Protein AF-A0A8D9ASX1-F1 (afdb_monomer_lite)

InterPro domains:
  IPR001656 Pseudouridine synthase, TruD [PTHR13326] (10-105)
  IPR020103 Pseudouridine synthase, catalytic domain superfamily [SSF55120] (15-98)
  IPR042214 Pseudouridine synthase, TruD, catalytic domain [G3DSA:3.30.2350.20] (2-100)

Radius of gyration: 23.93 Å; chains: 1; bounding box: 56×31×58 Å

Organism: NCBI:txid428564

Foldseek 3Di:
DDDPVVVVPDDPCVLQDPPPVSRDPDDDDDPDDDWPDKDKDKAFADDPPADPDDDPVCVVVVHDGDDHDPSPDIDMDMDTDDDPPDDPLVVVCVVVVDDPVVPPPPPPPDDDDQDFDQDPVGTDGDD

Secondary structure (DSSP, 8-state):
---THHHHH--GGGG--SSGGG--------SS-PPSS-EEEEEEESSTT---S--HHHHHTT--PPPPSS--EEEEEEE----TT--HHHHHHHHH-S-SSTT--------S---EEEETTEEEE--

Sequence (127 aa):
MAGSWYYDYLNMDSFRSSVKLFSLTGSYRKIVLKAPDVAWSIIRHDLPDDDILLSDACKLANRTLSEFKTKSLKAVAIEMTLPPGVYATMALREVMKCSAYAAHQRTPVSSVPIPVVQTEEGAYIDY

Structure (mmCIF, N/CA/C/O backbone):
data_AF-A0A8D9ASX1-F1
#
_entry.id   AF-A0A8D9ASX1-F1
#
loop_
_atom_site.group_PDB
_atom_site.id
_atom_site.type_symbol
_atom_site.label_atom_id
_atom_site.label_alt_id
_atom_site.label_comp_id
_atom_site.label_asym_id
_atom_site.label_entity_id
_atom_site.label_seq_id
_atom_site.pdbx_PDB_ins_code
_atom_site.Cartn_x
_atom_site.Cartn_y
_atom_site.Cartn_z
_atom_site.occupancy
_atom_site.B_iso_or_equiv
_atom_site.auth_seq_id
_atom_site.auth_comp_id
_atom_site.auth_asym_id
_atom_site.auth_atom_id
_atom_site.pdbx_PDB_model_num
ATOM 1 N N . MET A 1 1 ? -0.427 -0.031 -28.612 1.00 47.81 1 MET A N 1
ATOM 2 C CA . MET A 1 1 ? 0.649 0.840 -29.130 1.00 47.81 1 MET A CA 1
ATOM 3 C C . MET A 1 1 ? 0.714 2.078 -28.258 1.00 47.81 1 MET A C 1
ATOM 5 O O . MET A 1 1 ? -0.344 2.543 -27.848 1.00 47.81 1 MET A O 1
ATOM 9 N N . ALA A 1 2 ? 1.913 2.558 -27.922 1.00 62.97 2 ALA A N 1
ATOM 10 C CA . ALA A 1 2 ? 2.058 3.854 -27.261 1.00 62.97 2 ALA A CA 1
ATOM 11 C C . ALA A 1 2 ? 1.493 4.954 -28.176 1.00 62.97 2 ALA A C 1
ATOM 13 O O . ALA A 1 2 ? 1.557 4.823 -29.399 1.00 62.97 2 ALA A O 1
ATOM 14 N N . GLY A 1 3 ? 0.879 5.987 -27.597 1.00 76.50 3 GLY A N 1
ATOM 15 C CA . GLY A 1 3 ? 0.361 7.107 -28.383 1.00 76.50 3 GLY A CA 1
ATOM 16 C C . GLY A 1 3 ? 1.500 7.913 -29.011 1.00 76.50 3 GLY A C 1
ATOM 17 O O . GLY A 1 3 ? 2.621 7.869 -28.510 1.00 76.50 3 GLY A O 1
ATOM 18 N N . SER A 1 4 ? 1.202 8.664 -30.077 1.00 78.56 4 SER A N 1
ATOM 19 C CA . SER A 1 4 ? 2.178 9.522 -30.783 1.00 78.56 4 SER A CA 1
ATOM 20 C C . SER A 1 4 ? 3.000 10.396 -29.829 1.00 78.56 4 SER A C 1
ATOM 22 O O . SER A 1 4 ? 4.209 10.509 -29.997 1.00 78.56 4 SER A O 1
ATOM 24 N N . TRP A 1 5 ? 2.362 10.881 -28.756 1.00 82.19 5 TRP A N 1
ATOM 25 C CA . TRP A 1 5 ? 2.980 11.677 -27.693 1.00 82.19 5 TRP A CA 1
ATOM 26 C C . TRP A 1 5 ? 4.248 11.055 -27.091 1.00 82.19 5 TRP A C 1
ATOM 28 O O . TRP A 1 5 ? 5.109 11.773 -26.603 1.00 82.19 5 TRP A O 1
ATOM 38 N N . TYR A 1 6 ? 4.388 9.729 -27.092 1.00 78.88 6 TYR A N 1
ATOM 39 C CA . TYR A 1 6 ? 5.554 9.066 -26.509 1.00 78.88 6 TYR A CA 1
ATOM 40 C C . TYR A 1 6 ?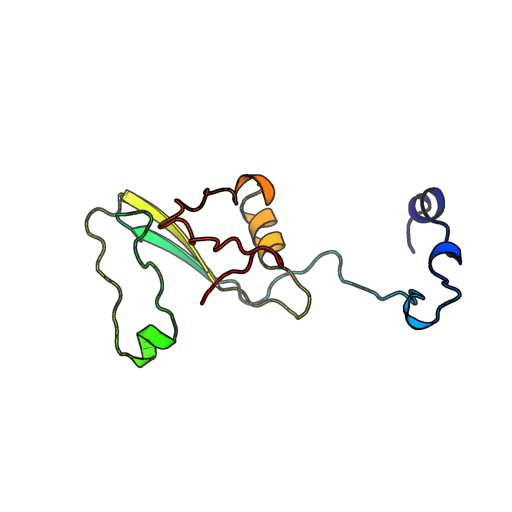 6.840 9.364 -27.295 1.00 78.88 6 TYR A C 1
ATOM 42 O O . TYR A 1 6 ? 7.895 9.562 -26.696 1.00 78.88 6 TYR A O 1
ATOM 50 N N . TYR A 1 7 ? 6.740 9.439 -28.624 1.00 80.88 7 TYR A N 1
ATOM 51 C CA . TYR A 1 7 ? 7.875 9.702 -29.511 1.00 80.88 7 TYR A CA 1
ATOM 52 C C . TYR A 1 7 ? 8.217 11.192 -29.611 1.00 80.88 7 TYR A C 1
ATOM 54 O O . TYR A 1 7 ? 9.341 11.530 -29.972 1.00 80.88 7 TYR A O 1
ATOM 62 N N . ASP A 1 8 ? 7.286 12.069 -29.230 1.00 82.62 8 ASP A N 1
ATOM 63 C CA . ASP A 1 8 ? 7.495 13.520 -29.233 1.00 82.62 8 ASP A CA 1
ATOM 64 C C . ASP A 1 8 ? 8.451 13.973 -28.112 1.00 82.62 8 ASP A C 1
ATOM 66 O O . ASP A 1 8 ? 9.123 14.995 -28.244 1.00 82.62 8 ASP A O 1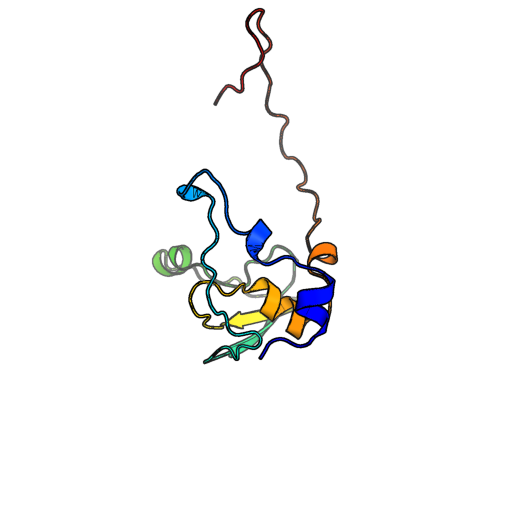
ATOM 70 N N . TYR A 1 9 ? 8.546 13.207 -27.016 1.00 76.25 9 TYR A N 1
ATOM 71 C CA . TYR A 1 9 ? 9.344 13.571 -25.836 1.00 76.25 9 TYR A CA 1
ATOM 72 C C . TYR A 1 9 ? 10.542 12.650 -25.557 1.00 76.25 9 TYR A C 1
ATOM 74 O O . TYR A 1 9 ? 11.401 13.012 -24.753 1.00 76.25 9 TYR A O 1
ATOM 82 N N . LEU A 1 10 ? 10.623 11.465 -26.175 1.00 79.94 10 LEU A N 1
ATOM 83 C CA . LEU A 1 10 ? 11.674 10.477 -25.897 1.00 79.94 10 LEU A CA 1
ATOM 84 C C . LEU A 1 10 ? 12.261 9.883 -27.183 1.00 79.94 10 LEU A C 1
ATOM 86 O O . LEU A 1 10 ? 11.553 9.290 -27.994 1.00 79.94 10 LEU A O 1
ATOM 90 N N . ASN A 1 11 ? 13.589 9.968 -27.327 1.00 83.19 11 ASN A N 1
ATOM 91 C CA . ASN A 1 11 ? 14.330 9.265 -28.375 1.00 83.19 11 ASN A CA 1
ATOM 92 C C . ASN A 1 11 ? 14.743 7.865 -27.886 1.00 83.19 11 ASN A C 1
ATOM 94 O O . ASN A 1 11 ? 15.492 7.741 -26.917 1.00 83.19 11 ASN A O 1
ATOM 98 N N . MET A 1 12 ? 14.301 6.810 -28.573 1.00 79.38 12 MET A N 1
ATOM 99 C CA . MET A 1 12 ? 14.560 5.421 -28.175 1.00 79.38 12 MET A CA 1
ATOM 100 C C . MET A 1 12 ? 16.044 5.042 -28.159 1.00 79.38 12 MET A C 1
ATOM 102 O O . MET A 1 12 ? 16.447 4.189 -27.368 1.00 79.38 12 MET A O 1
ATOM 106 N N . ASP A 1 13 ? 16.875 5.691 -28.974 1.00 81.81 13 ASP A N 1
ATOM 107 C CA . ASP A 1 13 ? 18.314 5.419 -28.980 1.00 81.81 13 ASP A CA 1
ATOM 108 C C . ASP A 1 13 ? 19.020 5.943 -27.722 1.00 81.81 13 ASP A C 1
ATOM 110 O O . ASP A 1 13 ? 20.085 5.443 -27.371 1.00 81.81 13 ASP A O 1
ATOM 114 N N . SER A 1 14 ? 18.403 6.868 -26.976 1.00 81.88 14 SER A N 1
ATOM 115 C CA . SER A 1 14 ? 18.961 7.377 -25.713 1.00 81.88 14 SER A CA 1
ATOM 116 C C . SER A 1 14 ? 18.971 6.341 -24.581 1.00 81.88 14 SER A C 1
ATOM 118 O O . SER A 1 14 ? 19.729 6.480 -23.623 1.00 81.88 14 SER A O 1
AT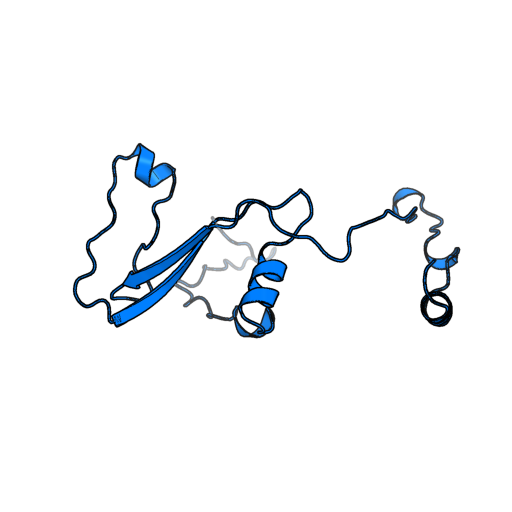OM 120 N N . PHE A 1 15 ? 18.182 5.268 -24.700 1.00 84.12 15 PHE A N 1
ATOM 121 C CA . PHE A 1 15 ? 18.176 4.155 -23.745 1.00 84.12 15 PHE A CA 1
ATOM 122 C C . PHE A 1 15 ? 19.331 3.164 -23.961 1.00 84.12 15 PHE A C 1
ATOM 124 O O . PHE A 1 15 ? 19.548 2.272 -23.134 1.00 84.12 15 PHE A O 1
ATOM 131 N N . ARG A 1 16 ? 20.086 3.309 -25.060 1.00 84.50 16 ARG A N 1
ATOM 132 C CA . ARG A 1 16 ? 21.259 2.489 -25.373 1.00 84.50 16 ARG A CA 1
ATOM 133 C C . ARG A 1 16 ? 22.514 3.168 -24.833 1.00 84.50 16 ARG A C 1
ATOM 135 O O . ARG A 1 16 ? 22.946 4.196 -25.340 1.00 84.50 16 ARG A O 1
ATOM 142 N N . SER A 1 17 ? 23.123 2.564 -23.817 1.00 85.88 17 SER A N 1
ATOM 143 C CA . SER A 1 17 ? 24.421 3.000 -23.293 1.00 85.88 17 SER A CA 1
ATOM 144 C C . SER A 1 17 ? 25.561 2.187 -23.907 1.00 85.88 17 SER A C 1
ATOM 146 O O . SER A 1 17 ? 25.406 0.994 -24.176 1.00 85.88 17 SER A O 1
ATOM 148 N N . SER A 1 18 ? 26.728 2.814 -24.085 1.00 86.94 18 SER A N 1
ATOM 149 C CA . SER A 1 18 ? 27.970 2.121 -24.458 1.00 86.94 18 SER A CA 1
ATOM 150 C C . SER A 1 18 ? 28.410 1.122 -23.381 1.00 86.94 18 SER A C 1
ATOM 152 O O . SER A 1 18 ? 29.018 0.096 -23.686 1.00 86.94 18 SER A O 1
ATOM 154 N N . VAL A 1 19 ? 28.049 1.381 -22.120 1.00 90.44 19 VAL A N 1
ATOM 155 C CA . VAL A 1 19 ? 28.249 0.462 -21.002 1.00 90.44 19 VAL A CA 1
ATOM 156 C C . VAL A 1 19 ? 27.031 -0.452 -20.894 1.00 90.44 19 VAL A C 1
ATOM 158 O O . VAL A 1 19 ? 25.948 -0.033 -20.485 1.00 90.44 19 VAL A O 1
ATOM 161 N N . LYS A 1 20 ? 27.220 -1.736 -21.222 1.00 84.56 20 LYS A N 1
ATOM 162 C CA . LYS A 1 20 ? 26.139 -2.735 -21.332 1.00 84.56 20 LYS A CA 1
ATOM 163 C C . LYS A 1 20 ? 25.243 -2.836 -20.087 1.00 84.56 20 LYS A C 1
ATOM 165 O O . LYS A 1 20 ? 24.050 -3.069 -20.235 1.00 84.56 20 LYS A O 1
ATOM 170 N N . LEU A 1 21 ? 25.796 -2.637 -18.887 1.00 87.69 21 LEU A N 1
ATOM 171 C CA . LEU A 1 21 ? 25.058 -2.685 -17.613 1.00 87.69 21 LEU A CA 1
ATOM 172 C C . LEU A 1 21 ? 24.016 -1.567 -17.456 1.00 87.69 21 LEU A C 1
ATOM 174 O O . LEU A 1 21 ? 23.036 -1.753 -16.745 1.00 87.69 21 LEU A O 1
ATOM 178 N N . PHE A 1 22 ? 24.211 -0.427 -18.122 1.00 86.50 22 PHE A N 1
ATOM 179 C CA . PHE A 1 22 ? 23.297 0.718 -18.065 1.00 86.50 22 PHE A CA 1
ATOM 180 C C . PHE A 1 22 ? 22.367 0.794 -19.282 1.00 86.50 22 PHE A C 1
ATOM 182 O O . PHE A 1 22 ? 21.622 1.759 -19.428 1.00 86.50 22 PHE A O 1
ATOM 189 N N . SER A 1 23 ? 22.411 -0.203 -20.170 1.00 88.12 23 SER A N 1
ATOM 190 C CA . SER A 1 23 ? 21.516 -0.276 -21.321 1.00 88.12 23 SER A CA 1
ATOM 191 C C . SER A 1 23 ? 20.134 -0.759 -20.880 1.00 88.12 23 SER A C 1
ATOM 193 O O . SER A 1 23 ? 19.996 -1.843 -20.310 1.00 88.12 23 SER A O 1
ATOM 195 N N . LEU A 1 24 ? 19.103 0.047 -21.133 1.00 89.06 24 LEU A N 1
ATOM 196 C CA . LEU A 1 24 ? 17.737 -0.231 -20.700 1.00 89.06 24 LEU A CA 1
ATOM 197 C C . LEU A 1 24 ? 16.980 -0.962 -21.815 1.00 89.06 24 LEU A C 1
ATOM 199 O O . LEU A 1 24 ? 16.533 -0.360 -22.785 1.00 89.06 24 LEU A O 1
ATOM 203 N N . THR A 1 25 ? 16.805 -2.275 -21.666 1.00 85.69 25 THR A N 1
ATOM 204 C CA . THR A 1 25 ? 16.077 -3.120 -22.634 1.00 85.69 25 THR A CA 1
ATOM 205 C C . THR A 1 25 ? 14.556 -2.961 -22.565 1.00 85.69 25 THR A C 1
ATOM 207 O O . THR A 1 25 ? 13.850 -3.378 -23.481 1.00 85.69 25 THR A O 1
ATOM 210 N N . GLY A 1 26 ? 14.055 -2.340 -21.494 1.00 85.69 26 GLY A N 1
ATOM 211 C CA . GLY A 1 26 ? 12.631 -2.148 -21.241 1.00 85.69 26 GLY A CA 1
ATOM 212 C C . GLY A 1 26 ? 11.947 -3.377 -20.633 1.00 85.69 26 GLY A C 1
ATOM 213 O O . GLY A 1 26 ? 12.466 -4.491 -20.628 1.00 85.69 26 GLY A O 1
ATOM 214 N N . SER A 1 27 ? 10.761 -3.151 -20.074 1.00 89.00 27 SER A N 1
ATOM 215 C CA . SER A 1 27 ? 9.862 -4.191 -19.570 1.00 89.00 27 SER A CA 1
ATOM 216 C C . SER A 1 27 ? 8.433 -3.651 -19.542 1.00 89.00 27 SER A C 1
ATOM 218 O O . SER A 1 27 ? 8.209 -2.444 -19.663 1.00 89.00 27 SER A O 1
ATOM 220 N N . TYR A 1 28 ? 7.457 -4.538 -19.374 1.00 90.56 28 TYR A N 1
ATOM 221 C CA . TYR A 1 28 ? 6.049 -4.174 -19.281 1.00 90.56 28 TYR A CA 1
ATOM 222 C C . TYR A 1 28 ? 5.584 -4.182 -17.829 1.00 90.56 28 TYR A C 1
ATOM 224 O O . TYR A 1 28 ? 5.877 -5.099 -17.064 1.00 90.56 28 TYR A O 1
ATOM 232 N N . ARG A 1 29 ? 4.792 -3.175 -17.459 1.00 91.12 29 ARG A N 1
ATOM 233 C CA . ARG A 1 29 ? 4.152 -3.088 -16.145 1.00 91.12 29 ARG A CA 1
ATOM 234 C C . ARG A 1 29 ? 2.684 -2.724 -16.316 1.00 91.12 29 ARG A C 1
ATOM 236 O O . ARG A 1 29 ? 2.329 -1.939 -17.192 1.00 91.12 29 ARG A O 1
ATOM 243 N N . LYS A 1 30 ? 1.823 -3.311 -15.484 1.00 91.88 30 LYS A N 1
ATOM 244 C CA . LYS A 1 30 ? 0.393 -2.976 -15.463 1.00 91.88 30 LYS A CA 1
ATOM 245 C C . LYS A 1 30 ? 0.220 -1.539 -14.966 1.00 91.88 30 LYS A C 1
ATOM 247 O O . LYS A 1 30 ? 0.790 -1.186 -13.938 1.00 91.88 30 LYS A O 1
ATOM 252 N N . ILE A 1 31 ? -0.563 -0.739 -15.690 1.00 92.44 31 ILE A N 1
ATOM 253 C CA . ILE A 1 31 ? -0.847 0.662 -15.333 1.00 92.44 31 ILE A CA 1
ATOM 254 C C . ILE A 1 31 ? -1.863 0.731 -14.189 1.00 92.44 31 ILE A C 1
ATOM 256 O O . ILE A 1 31 ? -1.690 1.496 -13.248 1.00 92.44 31 ILE A O 1
ATOM 260 N N . VAL A 1 32 ? -2.905 -0.101 -14.256 1.00 92.56 32 VAL A N 1
ATOM 261 C CA . VAL A 1 32 ? -3.939 -0.207 -13.223 1.00 92.56 32 VAL A CA 1
ATOM 262 C C . VAL A 1 32 ? -3.913 -1.614 -12.651 1.00 92.56 32 VAL A C 1
ATOM 264 O O . VAL A 1 32 ? -3.812 -2.600 -13.388 1.00 92.56 32 VAL A O 1
ATOM 267 N N . LEU A 1 33 ? -4.005 -1.701 -11.329 1.00 92.69 33 LEU A N 1
ATOM 268 C CA . LEU A 1 33 ? -4.053 -2.957 -10.603 1.00 92.69 33 LEU A CA 1
ATOM 269 C C . LEU A 1 33 ? -5.184 -2.922 -9.581 1.00 92.69 33 LEU A C 1
ATOM 271 O O . LEU A 1 33 ? -5.346 -1.940 -8.862 1.00 92.69 33 LEU A O 1
ATOM 275 N N . LYS A 1 34 ? -5.943 -4.014 -9.507 1.00 91.50 34 LYS A N 1
ATOM 276 C CA . LYS A 1 34 ? -6.908 -4.259 -8.439 1.00 91.50 34 LYS A CA 1
ATOM 277 C C . LYS A 1 34 ? -6.245 -5.159 -7.401 1.00 91.50 34 LYS A C 1
ATOM 279 O O . LYS A 1 34 ? -5.809 -6.254 -7.753 1.00 91.50 34 LYS A O 1
ATOM 284 N N . ALA A 1 35 ? -6.160 -4.692 -6.159 1.00 91.31 35 ALA A N 1
ATOM 285 C CA . ALA A 1 35 ? -5.719 -5.528 -5.050 1.00 91.31 35 ALA A CA 1
ATOM 286 C C . ALA A 1 35 ? -6.780 -6.616 -4.785 1.00 91.31 35 ALA A C 1
ATOM 288 O O . ALA A 1 35 ? -7.964 -6.272 -4.664 1.00 91.31 35 ALA A O 1
ATOM 289 N N . PRO A 1 36 ? -6.408 -7.907 -4.765 1.00 89.19 36 PRO A N 1
ATOM 290 C CA . PRO A 1 36 ? -7.293 -8.954 -4.270 1.00 89.19 36 PRO A CA 1
ATOM 291 C C . PRO A 1 36 ? -7.479 -8.826 -2.750 1.00 89.19 36 PRO A C 1
ATOM 293 O O . PRO A 1 36 ? -6.614 -8.283 -2.063 1.00 89.19 36 PRO A O 1
ATOM 296 N N . ASP A 1 37 ? -8.614 -9.330 -2.260 1.00 89.69 37 ASP A N 1
ATOM 297 C CA . ASP A 1 37 ? -8.877 -9.578 -0.835 1.00 89.69 37 ASP A CA 1
ATOM 298 C C . ASP A 1 37 ? -8.587 -8.383 0.083 1.00 89.69 37 ASP A C 1
ATOM 300 O O . ASP A 1 37 ? -7.800 -8.454 1.023 1.00 89.69 37 ASP A O 1
ATOM 304 N N . VAL A 1 38 ? -9.220 -7.247 -0.220 1.00 94.12 38 VAL A N 1
ATOM 305 C CA . VAL A 1 38 ? -9.127 -6.045 0.614 1.00 94.12 38 VAL A CA 1
ATOM 306 C C . VAL A 1 38 ? -10.161 -6.118 1.733 1.00 94.12 38 VAL A C 1
ATOM 308 O O . VAL A 1 38 ? -11.364 -6.141 1.464 1.00 94.12 38 VAL A O 1
ATOM 311 N N . ALA A 1 39 ? -9.696 -6.079 2.977 1.00 95.31 39 ALA A N 1
ATOM 312 C CA . ALA A 1 39 ? -10.522 -5.943 4.167 1.00 95.31 39 ALA A CA 1
ATOM 313 C C . ALA A 1 39 ? -10.187 -4.636 4.891 1.00 95.31 39 ALA A C 1
ATOM 315 O O . ALA A 1 39 ? -9.047 -4.171 4.888 1.00 95.31 39 ALA A O 1
ATOM 316 N N . TRP A 1 40 ? -11.187 -4.013 5.509 1.00 95.31 40 TRP A N 1
ATOM 317 C CA . TRP A 1 40 ? -10.969 -2.812 6.306 1.00 95.31 40 TRP A CA 1
ATOM 318 C C . TRP A 1 40 ? -11.920 -2.751 7.493 1.00 95.31 40 TRP A C 1
ATOM 320 O O . TRP A 1 40 ? -13.020 -3.303 7.466 1.00 95.31 40 TRP A O 1
ATOM 330 N N . SER A 1 41 ? -11.499 -2.046 8.536 1.00 94.75 41 SER A N 1
ATOM 331 C CA . SER A 1 41 ? -12.325 -1.756 9.702 1.00 94.75 41 SER A CA 1
ATOM 332 C C . SER A 1 41 ? -12.020 -0.364 10.249 1.00 94.75 41 SER A C 1
ATOM 334 O O . SER A 1 41 ? -10.927 0.177 10.072 1.00 94.75 41 SER A O 1
ATOM 336 N N . ILE A 1 42 ? -13.014 0.250 10.894 1.00 94.06 42 ILE A N 1
ATOM 337 C CA . ILE A 1 42 ? -12.830 1.515 11.613 1.00 94.06 42 ILE A CA 1
ATOM 338 C C . ILE A 1 42 ? -12.643 1.195 13.088 1.00 94.06 42 ILE A C 1
ATOM 340 O O . ILE A 1 42 ? -13.532 0.633 13.727 1.00 94.06 42 ILE A O 1
ATOM 344 N N . ILE A 1 43 ? -11.505 1.612 13.629 1.00 92.44 43 ILE A N 1
ATOM 345 C CA . ILE A 1 43 ? -11.145 1.445 15.033 1.00 92.44 43 ILE A CA 1
ATOM 346 C C . ILE A 1 43 ? -11.258 2.808 15.705 1.00 92.44 43 ILE A C 1
ATOM 348 O O . ILE A 1 43 ? -10.756 3.809 15.189 1.00 92.44 43 ILE A O 1
ATOM 352 N N . ARG A 1 44 ? -11.930 2.861 16.857 1.00 92.94 44 ARG A N 1
ATOM 353 C CA . ARG A 1 44 ? -11.955 4.064 17.692 1.00 92.94 44 ARG A CA 1
ATOM 354 C C . ARG A 1 44 ? -11.014 3.892 18.872 1.00 92.94 44 ARG A C 1
ATOM 356 O O . ARG A 1 44 ? -11.114 2.874 19.550 1.00 92.94 44 ARG A O 1
ATOM 363 N N . HIS A 1 45 ? -10.171 4.886 19.103 1.00 92.75 45 HIS A N 1
ATOM 364 C CA . HIS A 1 45 ? -9.127 4.888 20.128 1.00 92.75 45 HIS A CA 1
ATOM 365 C C . HIS A 1 45 ? -9.088 6.243 20.850 1.00 92.75 45 HIS A C 1
ATOM 367 O O . HIS A 1 45 ? -9.843 7.153 20.487 1.00 92.75 45 HIS A O 1
ATOM 373 N N . ASP A 1 46 ? -8.267 6.364 21.891 1.00 91.06 46 ASP A N 1
ATOM 374 C CA . ASP A 1 46 ? -8.294 7.512 22.802 1.00 91.06 46 ASP A CA 1
ATOM 375 C C . ASP A 1 46 ? -7.171 8.503 22.482 1.00 91.06 46 ASP A C 1
ATOM 377 O O . ASP A 1 46 ? -7.410 9.714 22.446 1.00 91.06 46 ASP A O 1
ATOM 381 N N . LEU A 1 47 ? -5.965 7.991 22.219 1.00 89.12 47 LEU A N 1
ATOM 382 C CA . LEU A 1 47 ? -4.743 8.767 22.023 1.00 89.12 47 LEU A CA 1
ATOM 383 C C . LEU A 1 47 ? -4.065 8.441 20.680 1.00 89.12 47 LEU A C 1
ATOM 385 O O . LEU A 1 47 ? -4.075 7.293 20.251 1.00 89.12 47 LEU A O 1
ATOM 389 N N . PRO A 1 48 ? -3.410 9.413 20.018 1.00 87.56 48 PRO A N 1
ATOM 390 C CA . PRO A 1 48 ? -2.774 9.194 18.713 1.00 87.56 48 PRO A CA 1
ATOM 391 C C . PRO A 1 48 ? -1.681 8.117 18.680 1.00 87.56 48 PRO A C 1
ATOM 393 O O . PRO A 1 48 ? -1.398 7.595 17.603 1.00 87.56 48 PRO A O 1
ATOM 396 N N . ASP A 1 49 ? -1.071 7.832 19.831 1.00 87.25 49 ASP A N 1
ATOM 397 C CA . ASP A 1 49 ? 0.027 6.872 19.991 1.00 87.25 49 ASP A CA 1
ATOM 398 C C . ASP A 1 49 ? -0.455 5.522 20.555 1.00 87.25 49 ASP A C 1
ATOM 400 O O . ASP A 1 49 ? 0.355 4.682 20.938 1.00 87.25 49 ASP A O 1
ATOM 404 N N . ASP A 1 50 ? -1.774 5.309 20.625 1.00 87.38 50 ASP A N 1
ATOM 405 C CA . ASP A 1 50 ? -2.351 4.039 21.053 1.00 87.38 50 ASP A CA 1
ATOM 406 C C . ASP A 1 50 ? -2.001 2.908 20.069 1.00 87.38 50 ASP A C 1
ATOM 408 O O . ASP A 1 50 ? -2.196 3.019 18.853 1.00 87.38 50 ASP A O 1
ATOM 412 N N . ASP A 1 51 ? -1.579 1.761 20.606 1.00 88.62 51 ASP A N 1
ATOM 413 C CA . ASP A 1 51 ? -1.415 0.535 19.829 1.00 88.62 51 ASP A CA 1
ATOM 414 C C . ASP A 1 51 ? -2.789 0.008 19.389 1.00 88.62 51 ASP A C 1
ATOM 416 O O . ASP A 1 51 ? -3.523 -0.618 20.154 1.00 88.62 51 ASP A O 1
ATOM 420 N N . ILE A 1 52 ? -3.148 0.261 18.129 1.00 90.94 52 ILE A N 1
ATOM 421 C CA . ILE A 1 52 ? -4.426 -0.171 17.535 1.00 90.94 52 ILE A CA 1
ATOM 422 C C . ILE A 1 52 ? -4.380 -1.574 16.916 1.00 90.94 52 ILE A C 1
ATOM 424 O O . ILE A 1 52 ? -5.429 -2.165 16.662 1.00 90.94 52 ILE A O 1
ATOM 428 N N . LEU A 1 53 ? -3.184 -2.106 16.645 1.00 91.25 53 LEU A N 1
ATOM 429 C CA . LEU A 1 53 ? -2.966 -3.411 16.017 1.00 91.25 53 LEU A CA 1
ATOM 430 C C . LEU A 1 53 ? -1.810 -4.141 16.704 1.00 91.25 53 LEU A C 1
ATOM 432 O O . LEU A 1 53 ? -0.796 -3.538 17.044 1.00 91.25 53 LEU A O 1
ATOM 436 N N . LEU A 1 54 ? -1.939 -5.459 16.859 1.00 91.56 54 LEU A N 1
ATOM 437 C CA . LEU A 1 54 ? -0.868 -6.291 17.407 1.00 91.56 54 LEU A CA 1
ATOM 438 C C . LEU A 1 54 ? 0.079 -6.749 16.304 1.00 91.56 54 LEU A C 1
ATOM 440 O O . LEU A 1 54 ? -0.345 -7.383 15.334 1.00 91.56 54 LEU A O 1
ATOM 444 N N . SER A 1 55 ? 1.371 -6.510 16.517 1.00 92.94 55 SER A N 1
ATOM 445 C CA . SER A 1 55 ? 2.424 -7.160 15.742 1.00 92.94 55 SER A CA 1
ATOM 446 C C . SER A 1 55 ? 2.464 -8.662 16.028 1.00 92.94 55 SER A C 1
ATOM 448 O O . SER A 1 55 ? 2.035 -9.129 17.088 1.00 92.94 55 SER A O 1
ATOM 450 N N . ASP A 1 56 ? 3.029 -9.432 15.103 1.00 93.44 56 ASP A N 1
ATOM 451 C CA . ASP A 1 56 ? 3.134 -10.882 15.280 1.00 93.44 56 ASP A CA 1
ATOM 452 C C . ASP A 1 56 ? 4.025 -11.257 16.473 1.00 93.44 56 ASP A C 1
ATOM 454 O O . ASP A 1 56 ? 3.719 -12.203 17.196 1.00 93.44 56 ASP A O 1
ATOM 458 N N . ALA A 1 57 ? 5.050 -10.454 16.774 1.00 94.38 57 ALA A N 1
ATOM 459 C CA . ALA A 1 57 ? 5.863 -10.620 17.978 1.00 94.38 57 ALA A CA 1
ATOM 460 C C . ALA A 1 57 ? 5.038 -10.443 19.268 1.00 94.38 57 ALA A C 1
ATOM 462 O O . ALA A 1 57 ? 5.190 -11.214 20.215 1.00 94.38 57 ALA A O 1
ATOM 463 N N . CYS A 1 58 ? 4.125 -9.465 19.301 1.00 92.56 58 CYS A N 1
ATOM 464 C CA . CYS A 1 58 ? 3.227 -9.264 20.439 1.00 92.56 58 CYS A CA 1
ATOM 465 C C . CYS A 1 58 ? 2.247 -10.432 20.606 1.00 92.56 58 CYS A C 1
ATOM 467 O O . CYS A 1 58 ? 2.016 -10.866 21.734 1.00 92.56 58 CYS A O 1
ATOM 469 N N . LYS A 1 59 ? 1.721 -10.978 19.500 1.00 92.88 59 LYS A N 1
ATOM 470 C CA . LYS A 1 59 ? 0.844 -12.161 19.527 1.00 92.88 59 LYS A CA 1
ATOM 471 C C . LYS A 1 59 ? 1.570 -13.387 20.081 1.00 92.88 59 LYS A C 1
ATOM 473 O O . LYS A 1 59 ? 1.027 -14.070 20.940 1.00 92.88 59 LYS A O 1
ATOM 478 N N . LEU A 1 60 ? 2.810 -13.633 19.647 1.00 95.00 60 LEU A N 1
ATOM 479 C CA . LEU A 1 60 ? 3.641 -14.734 20.159 1.00 95.00 60 LEU A CA 1
ATOM 480 C C . LEU A 1 60 ? 3.944 -14.591 21.657 1.00 95.00 60 LEU A C 1
ATOM 482 O O . LEU A 1 60 ? 4.001 -15.582 22.378 1.00 95.00 60 LEU A O 1
ATOM 486 N N . ALA A 1 61 ? 4.090 -13.355 22.135 1.00 94.94 61 ALA A N 1
ATOM 487 C CA . ALA A 1 61 ? 4.259 -13.044 23.550 1.00 94.94 61 ALA A CA 1
ATOM 488 C C . ALA A 1 61 ? 2.938 -13.053 24.353 1.00 94.94 61 ALA A C 1
ATOM 490 O O . ALA A 1 61 ? 2.939 -12.631 25.508 1.00 94.94 61 ALA A O 1
ATOM 491 N N . ASN A 1 62 ? 1.820 -13.500 23.761 1.00 93.06 62 ASN A N 1
ATOM 492 C CA . ASN A 1 62 ? 0.475 -13.496 24.351 1.00 93.06 62 ASN A CA 1
ATOM 493 C C . ASN A 1 62 ? 0.033 -12.122 24.887 1.00 93.06 62 ASN A C 1
ATOM 495 O O . ASN A 1 62 ? -0.704 -12.032 25.869 1.00 93.06 62 ASN A O 1
ATOM 499 N N . ARG A 1 63 ? 0.483 -11.034 24.250 1.00 90.38 63 ARG A N 1
ATOM 500 C CA . ARG A 1 63 ? 0.021 -9.683 24.579 1.00 90.38 63 ARG A CA 1
ATOM 501 C C . ARG A 1 63 ? -1.341 -9.429 23.945 1.00 90.38 63 ARG A C 1
ATOM 503 O O . ARG A 1 63 ? -1.600 -9.841 22.815 1.00 90.38 63 ARG A O 1
ATOM 510 N N . THR A 1 64 ? -2.188 -8.710 24.665 1.00 88.94 64 THR A N 1
ATOM 511 C CA . THR A 1 64 ? -3.521 -8.299 24.219 1.00 88.94 64 THR A CA 1
ATOM 512 C C . THR A 1 64 ? -3.560 -6.795 23.963 1.00 88.94 64 THR A C 1
ATOM 514 O O . THR A 1 64 ? -2.730 -6.046 24.477 1.00 88.94 64 THR A O 1
ATOM 517 N N . LEU A 1 65 ? -4.505 -6.353 23.129 1.00 85.75 65 LEU A N 1
ATOM 518 C CA . LEU A 1 65 ? -4.746 -4.926 22.914 1.00 85.75 65 LEU A CA 1
ATOM 519 C C . LEU A 1 65 ? -5.353 -4.304 24.171 1.00 85.75 65 LEU A C 1
ATOM 521 O O . LEU A 1 65 ? -6.209 -4.909 24.819 1.00 85.75 65 LEU A O 1
ATOM 525 N N . SER A 1 66 ? -4.935 -3.079 24.470 1.00 84.00 66 SER A N 1
ATOM 526 C CA . SER A 1 66 ? -5.546 -2.263 25.515 1.00 84.00 66 SER A CA 1
ATOM 527 C C . SER A 1 66 ? -6.981 -1.888 25.139 1.00 84.00 66 SER A C 1
ATOM 529 O O . SER A 1 66 ? -7.285 -1.601 23.981 1.00 84.00 66 SER A O 1
ATOM 531 N N . GLU A 1 67 ? -7.879 -1.862 26.123 1.00 85.06 67 GLU A N 1
ATOM 532 C CA . GLU A 1 67 ? -9.253 -1.404 25.914 1.00 85.06 67 GLU A CA 1
ATOM 533 C C . GLU A 1 67 ? -9.324 0.130 25.834 1.00 85.06 67 GLU A C 1
ATOM 535 O O . GLU A 1 67 ? -8.875 0.834 26.740 1.00 85.06 67 GLU A O 1
ATOM 540 N N . PHE A 1 68 ? -9.943 0.650 24.770 1.00 87.50 68 PHE A N 1
ATOM 541 C CA . PHE A 1 68 ? -10.178 2.088 24.589 1.00 87.50 68 PHE A CA 1
ATOM 542 C C . PHE A 1 68 ? -11.432 2.543 25.344 1.00 87.50 68 PHE A C 1
ATOM 544 O O . PHE A 1 68 ? -12.516 1.977 25.147 1.00 87.50 68 PHE A O 1
ATOM 551 N N . LYS A 1 69 ? -11.315 3.591 26.166 1.00 85.19 69 LYS A N 1
ATOM 552 C CA . LYS A 1 69 ? -12.397 4.082 27.033 1.00 85.19 69 LYS A CA 1
ATOM 553 C C . LYS A 1 69 ? -13.228 5.164 26.351 1.00 85.19 69 LYS A C 1
ATOM 555 O O . LYS A 1 69 ? -14.448 5.045 26.267 1.00 85.19 69 LYS A O 1
ATOM 560 N N . THR A 1 70 ? -12.572 6.218 25.875 1.00 83.56 70 THR A N 1
ATOM 561 C CA . THR A 1 70 ? -13.213 7.466 25.420 1.00 83.56 70 THR A CA 1
ATOM 562 C C . THR A 1 70 ? -13.637 7.405 23.950 1.00 83.56 70 THR A C 1
ATOM 564 O O . THR A 1 70 ? -14.652 7.987 23.569 1.00 83.56 70 THR A O 1
ATOM 567 N N . LYS A 1 71 ? -12.895 6.666 23.120 1.00 86.25 71 LYS A N 1
ATOM 568 C CA . LYS A 1 71 ? -13.105 6.436 21.686 1.00 86.25 71 LYS A CA 1
ATOM 569 C C . LYS A 1 71 ? -13.234 7.741 20.887 1.00 86.25 71 LYS A C 1
ATOM 571 O O . LYS A 1 71 ? -14.068 7.837 19.982 1.00 86.25 71 LYS A O 1
ATOM 576 N N . SER A 1 72 ? -12.425 8.741 21.243 1.00 90.75 72 SER A N 1
ATOM 577 C CA . SER A 1 72 ? -12.448 10.106 20.696 1.00 90.75 72 SER A CA 1
ATOM 578 C C . SER A 1 72 ? -11.928 10.180 19.258 1.00 90.75 72 SER A C 1
ATOM 580 O O . SER A 1 72 ? -12.464 10.930 18.439 1.00 90.75 72 SER A O 1
ATOM 582 N N . LEU A 1 73 ? -10.908 9.387 18.935 1.00 91.94 73 LEU A N 1
ATOM 583 C CA . LEU A 1 73 ? -10.232 9.376 17.646 1.00 91.94 73 LEU A CA 1
ATOM 584 C C . LEU A 1 73 ? -10.681 8.182 16.800 1.00 91.94 73 LEU A C 1
ATOM 586 O O . LEU A 1 73 ? -11.152 7.162 17.307 1.00 91.94 73 LEU A O 1
ATOM 590 N N . LYS A 1 74 ? -10.548 8.312 15.476 1.00 92.44 74 LYS A N 1
ATOM 591 C CA . LYS A 1 74 ? -10.876 7.260 14.505 1.00 92.44 74 LYS A CA 1
ATOM 592 C C . LYS A 1 74 ? -9.646 6.924 13.675 1.00 92.44 74 LYS A C 1
ATOM 594 O O . LYS A 1 74 ? -9.023 7.816 13.111 1.00 92.44 74 LYS A O 1
ATOM 599 N N . ALA A 1 75 ? -9.365 5.636 13.551 1.00 92.19 75 ALA A N 1
ATOM 600 C CA . ALA A 1 75 ? -8.388 5.074 12.632 1.00 92.19 75 ALA A CA 1
ATOM 601 C C . ALA A 1 75 ? -9.079 4.111 11.660 1.00 92.19 75 ALA A C 1
ATOM 603 O O . ALA A 1 75 ? -10.133 3.548 11.967 1.00 92.19 75 ALA A O 1
ATOM 604 N N . VAL A 1 76 ? -8.468 3.912 10.493 1.00 92.94 76 VAL A N 1
ATOM 605 C CA . VAL A 1 76 ? -8.871 2.884 9.528 1.00 92.94 76 VAL A CA 1
ATOM 606 C C . VAL A 1 76 ? -7.755 1.850 9.473 1.00 92.94 76 VAL A C 1
ATOM 608 O O . VAL A 1 76 ? -6.634 2.180 9.094 1.00 92.94 76 VAL A O 1
ATOM 611 N N . ALA A 1 77 ? -8.062 0.613 9.852 1.00 93.31 77 ALA A N 1
ATOM 612 C CA . ALA A 1 77 ? -7.181 -0.521 9.621 1.00 93.31 77 ALA A CA 1
ATOM 613 C C . ALA A 1 77 ? -7.521 -1.122 8.257 1.00 93.31 77 ALA A C 1
ATOM 615 O O . ALA A 1 77 ? -8.692 -1.371 7.969 1.00 93.31 77 ALA A O 1
ATOM 616 N N . ILE A 1 78 ? -6.507 -1.318 7.416 1.00 93.94 78 ILE A N 1
ATOM 617 C CA . ILE A 1 78 ? -6.654 -1.874 6.069 1.00 93.94 78 ILE A CA 1
ATOM 618 C C . ILE A 1 78 ? -5.723 -3.071 5.953 1.00 93.94 78 ILE A C 1
ATOM 620 O O . ILE A 1 78 ? -4.526 -2.961 6.211 1.00 93.94 78 ILE A O 1
ATOM 624 N N . GLU A 1 79 ? -6.281 -4.189 5.517 1.00 94.88 79 GLU A N 1
ATOM 625 C CA . GLU A 1 79 ? -5.559 -5.388 5.127 1.00 94.88 79 GLU A CA 1
ATOM 626 C C . GLU A 1 79 ? -5.746 -5.579 3.622 1.00 94.88 79 GLU A C 1
ATOM 628 O O . GLU A 1 79 ? -6.863 -5.536 3.105 1.00 94.88 79 GLU A O 1
ATOM 633 N N . MET A 1 80 ? -4.643 -5.711 2.891 1.00 93.81 80 MET A N 1
ATOM 634 C CA . MET A 1 80 ? -4.670 -5.898 1.444 1.00 93.81 80 MET A CA 1
ATOM 635 C C . MET A 1 80 ? -3.444 -6.673 0.983 1.00 93.81 80 MET A C 1
ATOM 637 O O . MET A 1 80 ? -2.340 -6.466 1.490 1.00 93.81 80 MET A O 1
ATOM 641 N N . THR A 1 81 ? -3.627 -7.503 -0.039 1.00 94.94 81 THR A N 1
ATOM 642 C CA . THR A 1 81 ? -2.531 -8.233 -0.677 1.00 94.94 81 THR A CA 1
ATOM 643 C C . THR A 1 81 ? -2.119 -7.534 -1.965 1.00 94.94 81 THR A C 1
ATOM 645 O O . THR A 1 81 ? -2.956 -7.184 -2.797 1.00 94.94 81 THR A O 1
ATOM 648 N N . LEU A 1 82 ? -0.813 -7.334 -2.154 1.00 93.50 82 LEU A N 1
ATOM 649 C CA . LEU A 1 82 ? -0.257 -6.691 -3.343 1.00 93.50 82 LEU A CA 1
ATOM 650 C C . LEU A 1 82 ? 0.755 -7.611 -4.035 1.00 93.50 82 LEU A C 1
ATOM 652 O O . LEU A 1 82 ? 1.539 -8.277 -3.359 1.00 93.50 82 LEU A O 1
ATOM 656 N N . PRO A 1 83 ? 0.778 -7.645 -5.379 1.00 93.00 83 PRO A N 1
ATOM 657 C CA . PRO A 1 83 ? 1.793 -8.389 -6.108 1.00 93.00 83 PRO A CA 1
ATOM 658 C C . PRO A 1 83 ? 3.170 -7.714 -5.996 1.00 93.00 83 PRO A C 1
ATOM 660 O O . PRO A 1 83 ? 3.261 -6.528 -5.657 1.00 93.00 83 PRO A O 1
ATOM 663 N N . PRO A 1 84 ? 4.256 -8.442 -6.314 1.00 92.00 84 PRO A N 1
ATOM 664 C CA . PRO A 1 84 ? 5.607 -7.905 -6.231 1.00 92.00 84 PRO A CA 1
ATOM 665 C C . PRO A 1 84 ? 5.777 -6.666 -7.112 1.00 92.00 84 PRO A C 1
ATOM 667 O O . PRO A 1 84 ? 5.235 -6.568 -8.215 1.00 92.00 84 PRO A O 1
ATOM 670 N N . GLY A 1 85 ? 6.549 -5.705 -6.607 1.00 88.56 85 GLY A N 1
ATOM 671 C CA . GLY A 1 85 ? 6.788 -4.447 -7.301 1.00 88.56 85 GLY A CA 1
ATOM 672 C C . GLY A 1 85 ? 5.559 -3.540 -7.370 1.00 88.56 85 GLY A C 1
ATOM 673 O O . GLY A 1 85 ? 5.472 -2.742 -8.296 1.00 88.56 85 GLY A O 1
ATOM 674 N N . VAL A 1 86 ? 4.604 -3.627 -6.438 1.00 92.69 86 VAL A N 1
ATOM 675 C CA . VAL A 1 86 ? 3.500 -2.659 -6.282 1.00 92.69 86 VAL A CA 1
ATOM 676 C C . VAL A 1 86 ? 3.637 -1.921 -4.952 1.00 92.69 86 VAL A C 1
ATOM 678 O O . VAL A 1 86 ? 3.950 -2.519 -3.929 1.00 92.69 86 VAL A O 1
ATOM 681 N N . TYR A 1 87 ? 3.401 -0.608 -4.967 1.00 92.25 87 TYR A N 1
ATOM 682 C CA . TYR A 1 87 ? 3.554 0.248 -3.793 1.00 92.25 87 TYR A CA 1
ATOM 683 C C . TYR A 1 87 ? 2.218 0.439 -3.070 1.00 92.25 87 TYR A C 1
ATOM 685 O O . TYR A 1 87 ? 1.287 1.020 -3.630 1.00 92.25 87 TYR A O 1
ATOM 693 N N . ALA A 1 88 ? 2.150 0.028 -1.801 1.00 91.81 88 ALA A N 1
ATOM 694 C CA . ALA A 1 88 ? 0.978 0.225 -0.944 1.00 91.81 88 ALA A CA 1
ATOM 695 C C . ALA A 1 88 ? 0.589 1.705 -0.798 1.00 91.81 88 ALA A C 1
ATOM 697 O O . ALA A 1 88 ? -0.592 2.043 -0.778 1.00 91.81 88 ALA A O 1
ATOM 698 N N . THR A 1 89 ? 1.574 2.605 -0.790 1.00 92.00 89 THR A N 1
ATOM 699 C CA . THR A 1 89 ? 1.342 4.053 -0.707 1.00 92.00 89 THR A CA 1
ATOM 700 C C . THR A 1 89 ? 0.540 4.592 -1.890 1.00 92.00 89 THR A C 1
ATOM 702 O O . THR A 1 89 ? -0.228 5.532 -1.715 1.00 92.00 89 THR A O 1
ATOM 705 N N . MET A 1 90 ? 0.652 3.991 -3.081 1.00 93.19 90 MET A N 1
ATOM 706 C CA . MET A 1 90 ? -0.155 4.380 -4.244 1.00 93.19 90 MET A CA 1
ATOM 707 C C . MET A 1 90 ? -1.612 3.939 -4.099 1.00 93.19 90 MET A C 1
ATOM 709 O O . MET A 1 90 ? -2.508 4.689 -4.478 1.00 93.19 90 MET A O 1
ATOM 713 N N . ALA A 1 91 ? -1.856 2.771 -3.498 1.00 91.38 9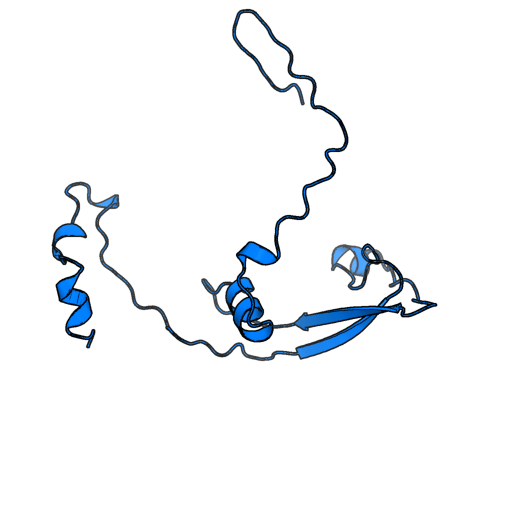1 ALA A N 1
ATOM 714 C CA . ALA A 1 91 ? -3.209 2.331 -3.166 1.00 91.38 91 ALA A CA 1
ATOM 715 C C . ALA A 1 91 ? -3.843 3.259 -2.115 1.00 91.38 91 ALA A C 1
ATOM 717 O O . ALA A 1 91 ? -4.961 3.731 -2.303 1.00 91.38 91 ALA A O 1
ATOM 718 N N . LEU A 1 92 ? -3.100 3.609 -1.059 1.00 91.50 92 LEU A N 1
ATOM 719 C CA . LEU A 1 92 ? -3.565 4.553 -0.036 1.00 91.50 92 LEU A CA 1
ATOM 720 C C . LEU A 1 92 ? -3.829 5.949 -0.608 1.00 91.50 92 LEU A C 1
ATOM 722 O O . LEU A 1 92 ? -4.848 6.556 -0.291 1.00 91.50 92 LEU A O 1
ATOM 726 N N . ARG A 1 93 ? -2.957 6.436 -1.499 1.00 90.56 93 ARG A N 1
ATOM 727 C CA . ARG A 1 93 ? -3.148 7.700 -2.223 1.00 90.56 93 ARG A CA 1
ATOM 728 C C . ARG A 1 93 ? -4.485 7.719 -2.964 1.00 90.56 93 ARG A C 1
ATOM 730 O O . ARG A 1 93 ? -5.192 8.721 -2.934 1.00 90.56 93 ARG A O 1
ATOM 737 N N . GLU A 1 94 ? -4.828 6.615 -3.622 1.00 91.00 94 GLU A N 1
ATOM 738 C CA . GLU A 1 94 ? -6.075 6.482 -4.374 1.00 91.00 94 GLU A CA 1
ATOM 739 C C . GLU A 1 94 ? -7.311 6.435 -3.463 1.00 91.00 94 GLU A C 1
ATOM 741 O O . GLU A 1 94 ? -8.344 7.000 -3.815 1.00 91.00 94 GLU A O 1
ATOM 746 N N . VAL A 1 95 ? -7.199 5.829 -2.277 1.00 90.56 95 VAL A N 1
ATOM 747 C CA . VAL A 1 95 ? -8.274 5.795 -1.269 1.00 90.56 95 VAL A CA 1
ATOM 748 C C . VAL A 1 95 ? -8.480 7.167 -0.622 1.00 90.56 95 VAL A C 1
ATOM 750 O O . VAL A 1 95 ? -9.607 7.644 -0.530 1.00 90.56 95 VAL A O 1
ATOM 753 N N . MET A 1 96 ? -7.398 7.821 -0.197 1.00 90.56 96 MET A N 1
ATOM 754 C CA . MET A 1 96 ? -7.446 9.102 0.520 1.00 90.56 96 MET A CA 1
ATOM 755 C C . MET A 1 96 ? -7.632 10.310 -0.405 1.00 90.56 96 MET A C 1
ATOM 757 O O . MET A 1 96 ? -7.957 11.396 0.068 1.00 90.56 96 MET A O 1
ATOM 761 N N . LYS A 1 97 ? -7.384 10.145 -1.712 1.00 90.69 97 LYS A N 1
ATOM 762 C CA . LYS A 1 97 ? -7.388 11.216 -2.726 1.00 90.69 97 LYS A CA 1
ATOM 763 C C . LYS A 1 97 ? -6.446 12.389 -2.398 1.00 90.69 97 LYS A C 1
ATOM 765 O O . LYS A 1 97 ? -6.623 13.487 -2.918 1.00 90.69 97 LYS A O 1
ATOM 770 N N . CYS A 1 98 ? -5.421 12.164 -1.573 1.00 83.94 98 CYS A N 1
ATOM 771 C CA . CYS A 1 98 ? -4.432 13.168 -1.173 1.00 83.94 98 CYS A CA 1
ATOM 772 C C . CYS A 1 98 ? -3.053 12.867 -1.777 1.00 83.94 98 CYS A C 1
ATOM 774 O O . CYS A 1 98 ? -2.785 11.748 -2.206 1.00 83.94 98 CYS A O 1
ATOM 776 N N . SER A 1 99 ? -2.149 13.849 -1.826 1.00 74.94 99 SER A N 1
ATOM 777 C CA . SER A 1 99 ? -0.768 13.595 -2.255 1.00 74.94 99 SER A CA 1
ATOM 778 C C . SER A 1 99 ? 0.018 12.873 -1.153 1.00 74.94 99 SER A C 1
ATOM 780 O O . SER A 1 99 ? -0.195 13.109 0.034 1.00 74.94 99 SER A O 1
ATOM 782 N N . ALA A 1 100 ? 0.958 12.004 -1.541 1.00 66.25 100 ALA A N 1
ATOM 783 C CA . ALA A 1 100 ? 1.820 11.301 -0.584 1.00 66.25 100 ALA A CA 1
ATOM 784 C C . ALA A 1 100 ? 2.769 12.254 0.176 1.00 66.25 100 ALA A C 1
ATOM 786 O O . ALA A 1 100 ? 3.235 11.924 1.260 1.00 66.25 100 ALA A O 1
ATOM 787 N N . TYR A 1 101 ? 3.026 13.446 -0.376 1.00 60.09 101 TYR A N 1
ATOM 788 C CA . TYR A 1 101 ? 3.904 14.460 0.211 1.00 60.09 101 TYR A CA 1
ATOM 789 C C . TYR A 1 101 ? 3.292 15.133 1.451 1.00 60.09 101 TYR A C 1
ATOM 791 O O . TYR A 1 101 ? 3.983 15.355 2.438 1.00 60.09 101 TYR A O 1
ATOM 799 N N . ALA A 1 102 ? 1.983 15.402 1.439 1.00 53.69 102 ALA A N 1
ATOM 800 C CA . ALA A 1 102 ? 1.311 16.128 2.520 1.00 53.69 102 ALA A CA 1
ATOM 801 C C . ALA A 1 102 ? 1.148 15.312 3.819 1.00 53.69 102 ALA A C 1
ATOM 803 O O . ALA A 1 102 ? 0.844 15.877 4.864 1.00 53.69 102 ALA A O 1
ATOM 804 N N . ALA A 1 103 ? 1.341 13.991 3.768 1.00 54.34 103 ALA A N 1
ATOM 805 C CA . ALA A 1 103 ? 1.046 13.089 4.880 1.00 54.34 103 ALA A CA 1
ATOM 806 C C . ALA A 1 103 ? 2.269 12.690 5.732 1.00 54.34 103 ALA A C 1
ATOM 808 O O . ALA A 1 103 ? 2.089 11.971 6.711 1.00 54.34 103 ALA A O 1
ATOM 809 N N . HIS A 1 104 ? 3.501 13.082 5.366 1.00 52.00 104 HIS A N 1
ATOM 810 C CA . HIS A 1 104 ? 4.720 12.432 5.890 1.00 52.00 104 HIS A CA 1
ATOM 811 C C . HIS A 1 104 ? 5.752 13.315 6.604 1.00 52.00 104 HIS A C 1
ATOM 813 O O . HIS A 1 104 ? 6.806 12.812 6.978 1.00 52.00 104 HIS A O 1
ATOM 819 N N . GLN A 1 105 ? 5.470 14.586 6.886 1.00 47.41 105 GLN A N 1
ATOM 820 C CA . GLN A 1 105 ? 6.328 15.368 7.785 1.00 47.41 105 GLN A CA 1
ATOM 821 C C . GLN A 1 105 ? 5.682 15.502 9.163 1.00 47.41 105 GLN A C 1
ATOM 823 O O . GLN A 1 105 ? 5.165 16.549 9.535 1.00 47.41 105 GLN A O 1
ATOM 828 N N . ARG A 1 106 ? 5.743 14.421 9.949 1.00 49.16 106 ARG A N 1
ATOM 829 C CA . ARG A 1 106 ? 5.925 14.584 11.394 1.00 49.16 106 ARG A CA 1
ATOM 830 C C . ARG A 1 106 ? 7.424 14.679 11.604 1.00 49.16 106 ARG A C 1
ATOM 832 O O . ARG A 1 106 ? 8.132 13.693 11.423 1.00 49.16 106 ARG A O 1
ATOM 839 N N . THR A 1 107 ? 7.906 15.877 11.903 1.00 41.62 107 THR A N 1
ATOM 840 C CA . THR A 1 107 ? 9.282 16.085 12.342 1.00 41.62 107 THR A CA 1
ATOM 841 C C . THR A 1 107 ? 9.516 15.146 13.524 1.00 41.62 107 THR A C 1
ATOM 843 O O . THR A 1 107 ? 8.771 15.244 14.504 1.00 41.62 107 THR A O 1
ATOM 846 N N . PRO A 1 108 ? 10.479 14.212 13.451 1.00 47.81 108 PRO A N 1
ATOM 847 C CA . PRO A 1 108 ? 10.875 13.464 14.628 1.00 47.81 108 PRO A CA 1
ATOM 848 C C . PRO A 1 108 ? 11.252 14.496 15.687 1.00 47.81 108 PRO A C 1
ATOM 850 O O . PRO A 1 108 ? 12.096 15.358 15.433 1.00 47.81 108 PRO A O 1
ATOM 853 N N . VAL A 1 109 ? 10.601 14.464 16.848 1.00 52.38 109 VAL A N 1
ATOM 854 C CA . VAL A 1 109 ? 11.114 15.191 18.007 1.00 52.38 109 VAL A CA 1
ATOM 855 C C . VAL A 1 109 ? 12.445 14.518 18.310 1.00 52.38 109 VAL A C 1
ATOM 857 O O . VAL A 1 109 ? 12.468 13.373 18.750 1.00 52.38 109 VAL A O 1
ATOM 860 N N . SER A 1 110 ? 13.552 15.168 17.948 1.00 50.25 110 SER A N 1
ATOM 861 C CA . SER A 1 110 ? 14.892 14.620 18.124 1.00 50.25 110 SER A CA 1
ATOM 862 C C . SER A 1 110 ? 15.146 14.419 19.615 1.00 50.25 110 SER A C 1
ATOM 864 O O . SER A 1 110 ? 15.460 15.366 20.337 1.00 50.25 110 SER A O 1
ATOM 866 N N . SER A 1 111 ? 14.9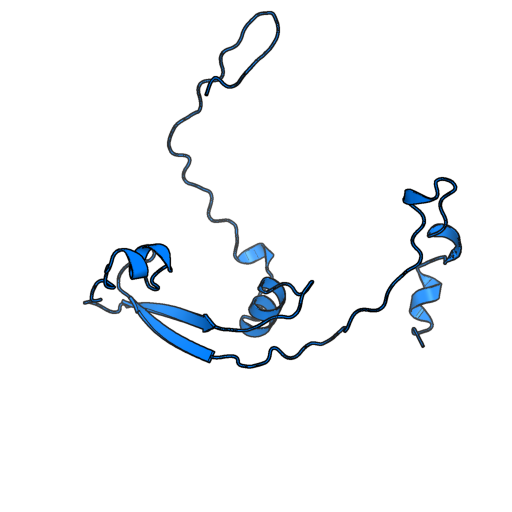84 13.196 20.101 1.00 62.38 111 SER A N 1
ATOM 867 C CA . SER A 1 111 ? 15.436 12.826 21.430 1.00 62.38 111 SER A CA 1
ATOM 868 C C . SER A 1 111 ? 16.934 12.530 21.359 1.00 62.38 111 SER A C 1
ATOM 870 O O . SER A 1 111 ? 17.335 11.495 20.835 1.00 62.38 111 SER A O 1
ATOM 872 N N . VAL A 1 112 ? 17.706 13.451 21.947 1.00 61.56 112 VAL A N 1
ATOM 873 C CA . VAL A 1 112 ? 19.152 13.422 22.245 1.00 61.56 112 VAL A CA 1
ATOM 874 C C . VAL A 1 112 ? 20.087 13.783 21.069 1.00 61.56 112 VAL A C 1
ATOM 876 O O . VAL A 1 112 ? 20.082 13.105 20.043 1.00 61.56 112 VAL A O 1
ATOM 879 N N . PRO A 1 113 ? 20.925 14.838 21.197 1.00 57.59 113 PRO A N 1
ATOM 880 C CA . PRO A 1 113 ? 22.008 15.104 20.253 1.00 57.59 113 PRO A CA 1
ATOM 881 C C . PRO A 1 113 ? 23.045 13.978 20.319 1.00 57.59 113 PRO A C 1
ATOM 883 O O . PRO A 1 113 ? 23.557 13.674 21.395 1.00 57.59 113 PRO A O 1
ATOM 886 N N . ILE A 1 114 ? 23.377 13.385 19.173 1.00 61.31 114 ILE A N 1
ATOM 887 C CA . ILE A 1 114 ? 24.497 12.446 19.058 1.00 61.31 114 ILE A CA 1
ATOM 888 C C . ILE A 1 114 ? 25.793 13.258 19.236 1.00 61.31 114 ILE A C 1
ATOM 890 O O . ILE A 1 114 ? 25.997 14.213 18.478 1.00 61.31 114 ILE A O 1
ATOM 894 N N . PRO A 1 115 ? 26.655 12.946 20.221 1.00 59.50 115 PRO A N 1
ATOM 895 C CA . PRO A 1 115 ? 27.911 13.659 20.396 1.00 59.50 115 PRO A CA 1
ATOM 896 C C . PRO A 1 115 ? 28.845 13.329 19.227 1.00 59.50 115 PRO A C 1
ATOM 898 O O . PRO A 1 115 ? 29.298 12.200 19.069 1.00 59.50 115 PRO A O 1
ATOM 901 N N . VAL A 1 116 ? 29.123 14.324 18.388 1.00 65.38 116 VAL A N 1
ATOM 902 C CA . VAL A 1 116 ? 30.135 14.224 17.333 1.00 65.38 116 VAL A CA 1
ATOM 903 C C . VAL A 1 116 ? 31.485 14.557 17.958 1.00 65.38 116 VAL A C 1
ATOM 905 O O . VAL A 1 116 ? 31.720 15.704 18.341 1.00 65.38 116 VAL A O 1
ATOM 908 N N . VAL A 1 117 ? 32.366 13.564 18.073 1.00 73.38 117 VAL A N 1
ATOM 909 C CA . VAL A 1 117 ? 33.743 13.781 18.534 1.00 73.38 117 VAL A CA 1
ATOM 910 C C . VAL A 1 117 ? 34.549 14.329 17.357 1.00 73.38 117 VAL A C 1
ATOM 912 O O . VAL A 1 117 ? 34.588 13.721 16.287 1.00 73.38 117 VAL A O 1
ATOM 915 N N . GLN A 1 118 ? 35.151 15.508 17.533 1.00 68.06 118 GLN A N 1
ATOM 916 C CA . GLN A 1 118 ? 36.044 16.098 16.536 1.00 68.06 118 GLN A CA 1
ATOM 917 C C . GLN A 1 118 ? 37.500 15.835 16.909 1.00 68.06 118 GLN A C 1
ATOM 919 O O . GLN A 1 118 ? 37.941 16.221 17.991 1.00 68.06 118 GLN A O 1
ATOM 924 N N . THR A 1 119 ? 38.238 15.226 15.985 1.00 71.62 119 THR A N 1
ATOM 925 C CA . THR A 1 119 ? 39.686 15.007 16.081 1.00 71.62 119 THR A CA 1
ATOM 926 C C . THR A 1 119 ? 40.371 15.594 14.844 1.00 71.62 119 THR A C 1
ATOM 928 O O . THR A 1 119 ? 39.715 15.868 13.838 1.00 71.62 119 THR A O 1
ATOM 931 N N . GLU A 1 120 ? 41.694 15.781 14.889 1.00 70.50 120 GLU A N 1
ATOM 932 C CA . GLU A 1 120 ? 42.474 16.382 13.788 1.00 70.50 120 GLU A CA 1
ATOM 933 C C . GLU A 1 120 ? 42.378 15.600 12.459 1.00 70.50 120 GLU A C 1
ATOM 935 O O . GLU A 1 120 ? 42.577 16.172 11.390 1.00 70.50 120 GLU A O 1
ATOM 940 N N . GLU A 1 121 ? 42.002 14.318 12.510 1.00 69.19 121 GLU A N 1
ATOM 941 C CA . GLU A 1 121 ? 41.838 13.435 11.343 1.00 69.19 121 GLU A CA 1
ATOM 942 C C . GLU A 1 121 ? 40.396 13.380 10.790 1.00 69.19 121 GLU A C 1
ATOM 944 O O . GLU A 1 121 ? 40.142 12.717 9.784 1.00 69.19 121 GLU A O 1
A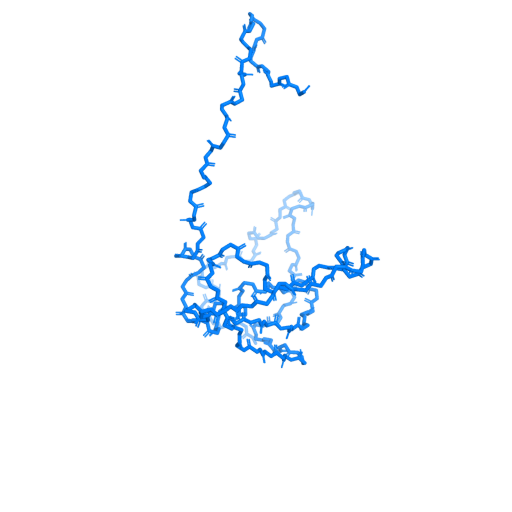TOM 949 N N . GLY A 1 122 ? 39.445 14.093 11.407 1.00 68.38 122 GLY A N 1
ATOM 950 C CA . GLY A 1 122 ? 38.046 14.160 10.975 1.00 68.38 122 GLY A CA 1
ATOM 951 C C . GLY A 1 122 ? 37.036 13.908 12.097 1.00 68.38 122 GLY A C 1
ATOM 952 O O . GLY A 1 122 ? 37.389 13.621 13.239 1.00 68.38 122 GLY A O 1
ATOM 953 N N . ALA A 1 123 ? 35.751 14.043 11.765 1.00 64.19 123 ALA A N 1
ATOM 954 C CA . ALA A 1 123 ? 34.645 13.794 12.686 1.00 64.19 123 ALA A CA 1
ATOM 955 C C . ALA A 1 123 ? 34.086 12.378 12.484 1.00 64.19 123 ALA A C 1
ATOM 957 O O . ALA A 1 123 ? 33.772 11.999 11.354 1.00 64.19 123 ALA A O 1
ATOM 958 N N . TYR A 1 124 ? 33.920 11.620 13.570 1.00 65.69 124 TYR A N 1
ATOM 959 C CA . TYR A 1 124 ? 33.293 10.294 13.546 1.00 65.69 124 TYR A CA 1
ATOM 960 C C . TYR A 1 124 ? 32.193 10.179 14.612 1.00 65.69 124 TYR A C 1
ATOM 962 O O . TYR A 1 124 ? 32.179 10.920 15.598 1.00 65.69 124 TYR A O 1
ATOM 970 N N . ILE A 1 125 ? 31.239 9.277 14.369 1.00 60.59 125 ILE A N 1
ATOM 971 C CA . ILE A 1 125 ? 30.133 8.964 15.280 1.00 60.59 125 ILE A CA 1
ATOM 972 C C . ILE A 1 125 ? 30.545 7.745 16.102 1.00 60.59 125 ILE A C 1
ATOM 974 O O . ILE A 1 125 ? 30.637 6.652 15.550 1.00 60.59 125 ILE A O 1
ATOM 978 N N . ASP A 1 126 ? 30.791 7.928 17.397 1.00 57.88 126 ASP A N 1
ATOM 979 C CA . ASP A 1 126 ? 31.047 6.804 18.302 1.00 57.88 126 ASP A CA 1
ATOM 980 C C . ASP A 1 126 ? 29.720 6.084 18.610 1.00 57.88 126 ASP A C 1
ATOM 982 O O . ASP A 1 126 ? 28.718 6.748 18.900 1.00 57.88 126 ASP A O 1
ATOM 986 N N . TYR A 1 127 ? 29.694 4.754 18.463 1.00 57.28 127 TYR A N 1
ATOM 987 C CA . TYR A 1 127 ? 28.505 3.910 18.678 1.00 57.28 127 TYR A CA 1
ATOM 988 C C . TYR A 1 127 ? 28.488 3.304 20.079 1.00 57.28 127 TYR A C 1
ATOM 990 O O . TYR A 1 127 ? 29.543 2.787 20.507 1.00 57.28 127 TYR A O 1
#

pLDDT: mean 82.06, std 13.88, range [41.62, 95.31]